Protein AF-A0A7Y4IQA9-F1 (afdb_monomer_lite)

pLDDT: mean 83.83, std 19.32, range [41.38, 97.62]

Sequence (156 aa):
VGAVGVAGRALLRRRPRRCQKCSNPRARLDEDADDAHLMPGQVREEQLGSVDYDVWWCEPCQDAVVERYGTLFTRHVRCKKCRYVTANKTNRTIRSATYSSGGEIEVTVRCTHCHHTATSRHSTPKLTRSSSSSSSSRSSSSSGGRSSGGGSSGRW

Radius of gyration: 28.11 Å; chains: 1; bounding box: 74×41×58 Å

Secondary structure (DSSP, 8-state):
--HHHHHHHHHHHHSPPBPTTT-PBPEEPPTTTSGGGS-HHHHHHHHTTSEEEEEEEEGGGTEEEEEEEEPTT-SEE--TTT-SS-EEEEEEEEE---SSS--EEEEEEEESSS--EEEEEEE-PPPPP---------------------------

Structure (mmCIF, N/CA/C/O backbone):
data_AF-A0A7Y4IQA9-F1
#
_entry.id   AF-A0A7Y4IQA9-F1
#
loop_
_atom_site.group_PDB
_atom_site.id
_atom_site.type_symbol
_atom_site.label_atom_id
_atom_site.label_alt_id
_atom_site.label_comp_id
_atom_site.label_asym_id
_atom_site.label_entity_id
_atom_site.label_seq_id
_atom_site.pdbx_PDB_ins_code
_atom_site.Cartn_x
_atom_site.Cartn_y
_atom_site.Cartn_z
_atom_site.occupancy
_atom_site.B_iso_or_equiv
_atom_site.auth_seq_id
_atom_site.auth_comp_id
_atom_site.auth_asym_id
_atom_site.auth_atom_id
_atom_site.pdbx_PDB_model_num
ATOM 1 N N . VAL A 1 1 ? 14.723 -13.846 10.923 1.00 47.47 1 VAL A N 1
ATOM 2 C CA . VAL A 1 1 ? 13.746 -13.663 12.024 1.00 47.47 1 VAL A CA 1
ATOM 3 C C . VAL A 1 1 ? 13.122 -15.024 12.281 1.00 47.47 1 VAL A C 1
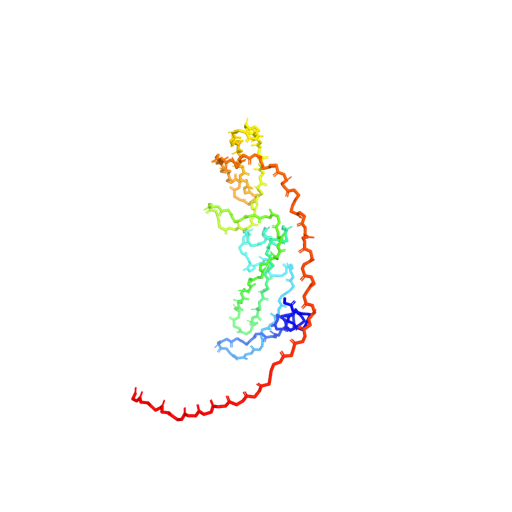ATOM 5 O O . VAL A 1 1 ? 12.427 -15.515 11.405 1.00 47.47 1 VAL A O 1
ATOM 8 N N . GLY A 1 2 ? 13.498 -15.702 13.369 1.00 44.28 2 GLY A N 1
ATOM 9 C CA . GLY A 1 2 ? 13.060 -17.080 13.639 1.00 44.28 2 GLY A CA 1
ATOM 10 C C . GLY A 1 2 ? 11.559 -17.181 13.935 1.00 44.28 2 GLY A C 1
ATOM 11 O O . GLY A 1 2 ? 10.928 -16.175 14.261 1.00 44.28 2 GLY A O 1
ATOM 12 N N . ALA A 1 3 ? 11.001 -18.393 13.852 1.00 51.00 3 ALA A N 1
ATOM 13 C CA . ALA A 1 3 ? 9.572 -18.685 14.037 1.00 51.00 3 ALA A CA 1
ATOM 14 C C . ALA A 1 3 ? 8.975 -18.111 15.343 1.00 51.00 3 ALA A C 1
ATOM 16 O O . ALA A 1 3 ? 7.838 -17.642 15.352 1.00 51.00 3 ALA A O 1
ATOM 17 N N . VAL A 1 4 ? 9.779 -18.031 16.411 1.00 50.94 4 VAL A N 1
ATOM 18 C CA . VAL A 1 4 ? 9.419 -17.400 17.696 1.00 50.94 4 VAL A CA 1
ATOM 19 C C . VAL A 1 4 ? 9.062 -15.912 17.534 1.00 50.94 4 VAL A C 1
ATOM 21 O O . VAL A 1 4 ? 8.117 -15.422 18.148 1.00 50.94 4 VAL A O 1
ATOM 24 N N . GLY A 1 5 ? 9.759 -15.189 16.652 1.00 59.44 5 GLY A N 1
ATOM 25 C CA . GLY A 1 5 ? 9.508 -13.768 16.394 1.00 59.44 5 GLY A CA 1
ATOM 26 C C . GLY A 1 5 ? 8.241 -13.495 15.576 1.00 59.44 5 GLY A C 1
ATOM 27 O O . GLY A 1 5 ? 7.648 -12.427 15.711 1.00 59.44 5 GLY A O 1
ATOM 28 N N . VAL A 1 6 ? 7.800 -14.448 14.749 1.00 60.59 6 VAL A N 1
ATOM 29 C CA . VAL A 1 6 ? 6.579 -14.313 13.935 1.00 60.59 6 VAL A CA 1
ATOM 30 C C . VAL A 1 6 ? 5.336 -14.650 14.762 1.00 60.59 6 VAL A C 1
ATOM 32 O O . VAL A 1 6 ? 4.382 -13.872 14.764 1.00 60.59 6 VAL A O 1
ATOM 35 N N . ALA A 1 7 ? 5.373 -15.740 15.538 1.00 62.19 7 ALA A N 1
ATOM 36 C CA . ALA A 1 7 ? 4.276 -16.117 16.435 1.00 62.19 7 ALA A CA 1
ATOM 37 C C . ALA A 1 7 ? 4.034 -15.057 17.526 1.00 62.19 7 ALA A C 1
ATOM 39 O O . ALA A 1 7 ? 2.893 -14.664 17.769 1.00 62.19 7 ALA A O 1
ATOM 40 N N . GLY A 1 8 ? 5.105 -14.510 18.114 1.00 70.69 8 GLY A N 1
ATOM 41 C CA . GLY A 1 8 ? 5.000 -13.411 19.077 1.00 70.69 8 GLY A CA 1
ATOM 42 C C . GLY A 1 8 ? 4.349 -12.155 18.484 1.00 70.69 8 GLY A C 1
ATOM 43 O O . GLY A 1 8 ? 3.512 -11.529 19.129 1.00 70.69 8 GLY A O 1
ATOM 44 N N . ARG A 1 9 ? 4.659 -11.809 17.227 1.00 70.81 9 ARG A N 1
ATOM 45 C CA . ARG A 1 9 ? 4.047 -10.660 16.537 1.00 70.81 9 ARG A CA 1
ATOM 46 C C . ARG A 1 9 ? 2.553 -10.845 16.277 1.00 70.81 9 ARG A C 1
ATOM 48 O O . ARG A 1 9 ? 1.791 -9.909 16.500 1.00 70.81 9 ARG A O 1
ATOM 55 N N . ALA A 1 10 ? 2.132 -12.035 15.855 1.00 77.62 10 ALA A N 1
ATOM 56 C CA . ALA A 1 10 ? 0.716 -12.330 15.633 1.00 77.62 10 ALA A CA 1
ATOM 57 C C . ALA A 1 10 ? -0.101 -12.251 16.937 1.00 77.62 10 ALA A C 1
ATOM 59 O O . ALA A 1 10 ? -1.200 -11.698 16.949 1.00 77.62 10 ALA A O 1
ATOM 60 N N . LEU A 1 11 ? 0.457 -12.737 18.052 1.00 79.81 11 LEU A N 1
ATOM 61 C CA . LEU A 1 11 ? -0.172 -12.631 19.373 1.00 79.81 11 LEU A CA 1
ATOM 62 C C . LEU A 1 11 ? -0.273 -11.174 19.852 1.00 79.81 11 LEU A C 1
ATOM 64 O O . LEU A 1 11 ? -1.308 -10.766 20.375 1.00 79.81 11 LEU A O 1
ATOM 68 N N . LEU A 1 12 ? 0.769 -10.365 19.633 1.00 82.25 12 LEU A N 1
ATOM 69 C CA . LEU A 1 12 ? 0.770 -8.940 19.991 1.00 82.25 12 LEU A CA 1
ATOM 70 C C . LEU A 1 12 ? -0.233 -8.110 19.176 1.00 82.25 12 LEU A C 1
ATOM 72 O O . LEU A 1 12 ? -0.778 -7.136 19.706 1.00 82.25 12 LEU A O 1
ATOM 76 N N . ARG A 1 13 ? -0.481 -8.501 17.919 1.00 88.06 13 ARG A N 1
ATOM 77 C CA . ARG A 1 13 ? -1.504 -7.899 17.054 1.00 88.06 13 ARG A CA 1
ATOM 78 C C . ARG A 1 13 ? -2.914 -8.170 17.582 1.00 88.06 13 ARG A C 1
ATOM 80 O O . ARG A 1 13 ? -3.708 -7.251 17.657 1.00 88.06 13 ARG A O 1
ATOM 87 N N . ARG A 1 14 ? -3.206 -9.391 18.045 1.00 85.19 14 ARG A N 1
ATOM 88 C CA . ARG A 1 14 ? -4.541 -9.773 18.562 1.00 85.19 14 ARG A CA 1
ATOM 89 C C . ARG A 1 14 ? -4.853 -9.258 19.971 1.00 85.19 14 ARG A C 1
ATOM 91 O O . ARG A 1 14 ? -5.974 -9.418 20.446 1.00 85.19 14 ARG A O 1
ATOM 98 N N . ARG A 1 15 ? -3.875 -8.683 20.674 1.00 88.06 15 ARG A N 1
ATOM 99 C CA . ARG A 1 15 ? -4.052 -8.227 22.057 1.00 88.06 15 ARG A CA 1
ATOM 100 C C . ARG A 1 15 ? -4.942 -6.973 22.108 1.00 88.06 15 ARG A C 1
ATOM 102 O O . ARG A 1 15 ? -4.539 -5.962 21.529 1.00 88.06 15 ARG A O 1
ATOM 109 N N . PRO A 1 16 ? -6.044 -6.978 22.888 1.00 86.88 16 PRO A N 1
ATOM 110 C CA . PRO A 1 16 ? -6.915 -5.818 23.039 1.00 86.88 16 PRO A CA 1
ATOM 111 C C . PRO A 1 16 ? -6.166 -4.550 23.440 1.00 86.88 16 PRO A C 1
ATOM 113 O O . PRO A 1 16 ? -5.333 -4.558 24.356 1.00 86.88 16 PRO A O 1
ATOM 116 N N . ARG A 1 17 ? -6.476 -3.449 22.757 1.00 90.75 17 ARG A N 1
ATOM 117 C CA . ARG A 1 17 ? -5.947 -2.119 23.075 1.00 90.75 17 ARG A CA 1
ATOM 118 C C . ARG A 1 17 ? -6.805 -1.468 24.156 1.00 90.75 17 ARG A C 1
ATOM 120 O O . ARG A 1 17 ? -8.020 -1.616 24.148 1.00 90.75 17 A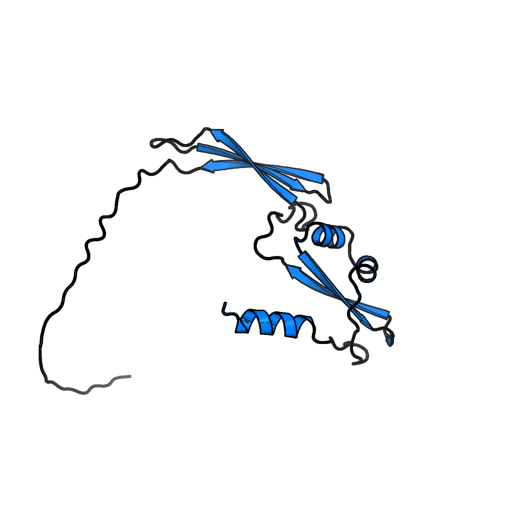RG A O 1
ATOM 127 N N . ARG A 1 18 ? -6.197 -0.733 25.090 1.00 94.00 18 ARG A N 1
ATOM 128 C CA . ARG A 1 18 ? -6.950 0.053 26.083 1.00 94.00 18 ARG A CA 1
ATOM 129 C C . ARG A 1 18 ? -7.271 1.433 25.525 1.00 94.00 18 ARG A C 1
ATOM 131 O O . ARG A 1 18 ? -6.425 2.062 24.889 1.00 94.00 18 ARG A O 1
ATOM 138 N N . CYS A 1 19 ? -8.485 1.912 25.765 1.00 94.31 19 CYS A N 1
ATOM 139 C CA . CYS A 1 19 ? -8.857 3.279 25.436 1.00 94.31 19 CYS A CA 1
ATOM 140 C C . CYS A 1 19 ? -8.134 4.272 26.358 1.00 94.31 19 CYS A C 1
ATOM 142 O O . CYS A 1 19 ? -8.190 4.135 27.574 1.00 94.31 19 CYS A O 1
ATOM 144 N N . GLN A 1 20 ? -7.504 5.301 25.788 1.00 93.12 20 GLN A N 1
ATOM 145 C CA . GLN A 1 20 ? -6.802 6.333 26.564 1.00 93.12 20 GLN A CA 1
ATOM 146 C C . GLN A 1 20 ? -7.757 7.253 27.344 1.00 93.12 20 GLN A C 1
ATOM 148 O O . GLN A 1 20 ? -7.342 7.886 28.305 1.00 93.12 20 GLN A O 1
ATOM 153 N N . LYS A 1 21 ? -9.035 7.324 26.943 1.00 94.75 21 LYS A N 1
ATOM 154 C CA . LYS A 1 21 ? -10.053 8.179 27.576 1.00 94.75 21 LYS A CA 1
ATOM 155 C C . LYS A 1 21 ? -10.717 7.503 28.783 1.00 94.75 21 LYS A C 1
ATOM 157 O O . LYS A 1 21 ? -10.894 8.140 29.811 1.00 94.75 21 LYS A O 1
ATOM 162 N N . CYS A 1 22 ? -11.080 6.222 28.668 1.00 94.56 22 CYS A N 1
ATOM 163 C CA . CYS A 1 22 ? -11.881 5.511 29.679 1.00 94.56 22 CYS A CA 1
ATOM 164 C C . CYS A 1 22 ? -11.247 4.217 30.213 1.00 94.56 22 CYS A C 1
ATOM 166 O O . CYS A 1 22 ? -11.858 3.531 31.021 1.00 94.56 22 CYS A O 1
ATOM 168 N N . SER A 1 23 ? -10.044 3.846 29.762 1.00 94.19 23 SER A N 1
ATOM 169 C CA . SER A 1 23 ? -9.330 2.608 30.131 1.00 94.19 23 SER A CA 1
ATOM 170 C C . SER A 1 23 ? -10.006 1.277 29.766 1.00 94.19 23 SER A C 1
ATOM 172 O O . SER A 1 23 ? -9.374 0.227 29.928 1.00 94.19 23 SER A O 1
ATOM 174 N N . ASN A 1 24 ? -11.223 1.294 29.213 1.00 93.38 24 ASN A N 1
ATOM 175 C CA . ASN A 1 24 ? -11.914 0.091 28.751 1.00 93.38 24 ASN A CA 1
ATOM 176 C C . ASN A 1 24 ? -11.171 -0.580 27.582 1.00 93.38 24 ASN A C 1
ATOM 178 O O . ASN A 1 24 ? -10.504 0.105 26.790 1.00 93.38 24 ASN A O 1
ATOM 182 N N . PRO A 1 25 ? -11.256 -1.919 27.466 1.00 93.94 25 PRO A N 1
ATOM 183 C CA . PRO A 1 25 ? -10.719 -2.627 26.316 1.00 93.94 25 PRO A CA 1
ATOM 184 C C . PRO A 1 25 ? -11.492 -2.233 25.055 1.00 93.94 25 PRO A C 1
ATOM 186 O O . PRO A 1 25 ? -12.717 -2.145 25.058 1.00 93.94 25 PRO A O 1
ATOM 189 N N . ARG A 1 26 ? -10.757 -2.000 23.972 1.00 95.31 26 ARG A N 1
ATOM 190 C CA . ARG A 1 26 ? -11.305 -1.816 22.632 1.00 95.31 26 ARG A CA 1
ATOM 191 C C . ARG A 1 26 ? -11.586 -3.175 22.006 1.00 95.31 26 ARG A C 1
ATOM 193 O O . ARG A 1 26 ? -10.771 -4.091 22.146 1.00 95.31 26 ARG A O 1
ATOM 200 N N . ALA A 1 27 ? -12.696 -3.274 21.288 1.00 94.19 27 ALA A N 1
ATOM 201 C CA . ALA A 1 27 ? -12.993 -4.411 20.430 1.00 94.19 27 ALA A CA 1
ATOM 202 C C . ALA A 1 27 ? -12.357 -4.179 19.058 1.00 94.19 27 ALA A C 1
ATOM 204 O O . ALA A 1 27 ? -12.366 -3.056 18.555 1.00 94.19 27 ALA A O 1
ATOM 205 N N . ARG A 1 28 ? -11.780 -5.224 18.465 1.00 95.00 28 ARG A N 1
ATOM 206 C CA . ARG A 1 28 ? -11.355 -5.161 17.067 1.00 95.00 28 ARG A CA 1
ATOM 207 C C . ARG A 1 28 ? -12.586 -5.376 16.197 1.00 95.00 28 ARG A C 1
ATOM 209 O O . ARG A 1 28 ? -13.291 -6.359 16.423 1.00 95.00 28 ARG A O 1
ATOM 216 N N . LEU A 1 29 ? -12.832 -4.459 15.273 1.00 94.75 29 LEU A N 1
ATOM 217 C CA . LEU A 1 29 ? -13.874 -4.618 14.267 1.00 94.75 29 LEU A CA 1
ATOM 218 C C . LEU A 1 29 ? -13.479 -5.726 13.279 1.00 94.75 29 LEU A C 1
ATOM 220 O O . LEU A 1 29 ? -12.306 -6.101 13.191 1.00 94.75 29 LEU A O 1
ATOM 224 N N . ASP A 1 30 ? -14.471 -6.313 12.622 1.00 93.50 30 ASP A N 1
ATOM 225 C CA . ASP A 1 30 ? -14.247 -7.145 11.444 1.00 93.50 30 ASP A CA 1
ATOM 226 C C . ASP A 1 30 ? -13.961 -6.278 10.207 1.00 93.50 30 ASP A C 1
ATOM 228 O O . ASP A 1 30 ? -14.200 -5.072 10.230 1.00 93.50 30 ASP A O 1
ATOM 232 N N . GLU A 1 31 ? -13.460 -6.919 9.151 1.00 89.12 31 GLU A N 1
ATOM 233 C CA . GLU A 1 31 ? -12.982 -6.271 7.917 1.00 89.12 31 GLU A CA 1
ATOM 234 C C . GLU A 1 31 ? -14.094 -5.561 7.119 1.00 89.12 31 GLU A C 1
ATOM 236 O O . GLU A 1 31 ? -13.807 -4.762 6.239 1.00 89.12 31 GLU A O 1
ATOM 241 N N . ASP A 1 32 ? -15.375 -5.871 7.355 1.00 91.06 32 ASP A N 1
ATOM 242 C CA . ASP A 1 32 ? -16.472 -5.159 6.686 1.00 91.06 32 ASP A CA 1
ATOM 243 C C . ASP A 1 32 ? -16.916 -3.948 7.525 1.00 91.06 32 ASP A C 1
ATOM 245 O O . ASP A 1 32 ? -17.295 -2.897 7.000 1.00 91.06 32 ASP A O 1
ATOM 249 N N . ALA A 1 33 ? -16.891 -4.083 8.854 1.00 92.50 33 ALA A N 1
ATOM 250 C CA . ALA A 1 33 ? -17.248 -3.009 9.774 1.00 92.50 33 ALA A CA 1
ATOM 251 C C . ALA A 1 33 ? -16.161 -1.928 9.890 1.00 92.50 33 ALA A C 1
ATOM 253 O O . ALA A 1 33 ? -16.473 -0.770 10.189 1.00 92.50 33 ALA A O 1
ATOM 254 N N . ASP A 1 34 ? -14.892 -2.279 9.691 1.00 93.38 34 ASP A N 1
ATOM 255 C CA . ASP A 1 34 ? -13.787 -1.334 9.801 1.00 93.38 34 ASP A CA 1
ATOM 256 C C . ASP A 1 34 ? -13.632 -0.398 8.595 1.00 93.38 34 ASP A C 1
ATOM 258 O O . ASP A 1 34 ? -13.232 0.752 8.797 1.00 93.38 34 ASP A O 1
ATOM 262 N N . ASP A 1 35 ? -14.066 -0.811 7.402 1.00 94.19 35 ASP A N 1
ATOM 263 C CA . ASP A 1 35 ? -14.133 -0.005 6.176 1.00 94.19 35 ASP A CA 1
ATOM 264 C C . ASP A 1 35 ? -14.800 1.365 6.411 1.00 94.19 35 ASP A C 1
ATOM 266 O O . ASP A 1 35 ? -14.370 2.389 5.869 1.00 94.19 35 ASP A O 1
ATOM 270 N N . ALA A 1 36 ? -15.814 1.422 7.284 1.00 94.94 36 ALA A N 1
ATOM 271 C CA . ALA A 1 36 ? -16.507 2.658 7.666 1.00 94.94 36 ALA A CA 1
ATOM 272 C C . ALA A 1 36 ? -15.607 3.679 8.394 1.00 94.94 36 ALA A C 1
ATOM 274 O O . ALA A 1 36 ? -15.926 4.869 8.466 1.00 94.94 36 ALA A O 1
ATOM 275 N N . HIS A 1 37 ? -14.481 3.223 8.938 1.00 95.06 37 HIS A N 1
ATOM 276 C CA . HIS A 1 37 ? -13.492 4.010 9.670 1.00 95.06 37 HIS A CA 1
ATOM 277 C C . HIS A 1 37 ? -12.186 4.213 8.890 1.00 95.06 37 HIS A C 1
ATOM 279 O O . HIS A 1 37 ? -11.276 4.892 9.381 1.00 95.06 37 HIS A O 1
ATOM 285 N N . LEU A 1 38 ? -12.084 3.655 7.683 1.00 96.19 38 LEU A N 1
ATOM 286 C CA . LEU A 1 38 ? -10.910 3.747 6.831 1.00 96.19 38 LEU A CA 1
ATOM 287 C C . LEU A 1 38 ? -11.094 4.789 5.726 1.00 96.19 38 LEU A C 1
ATOM 289 O O . LEU A 1 38 ? -12.180 5.069 5.222 1.00 96.19 38 LEU A O 1
ATOM 293 N N . MET A 1 39 ? -9.983 5.395 5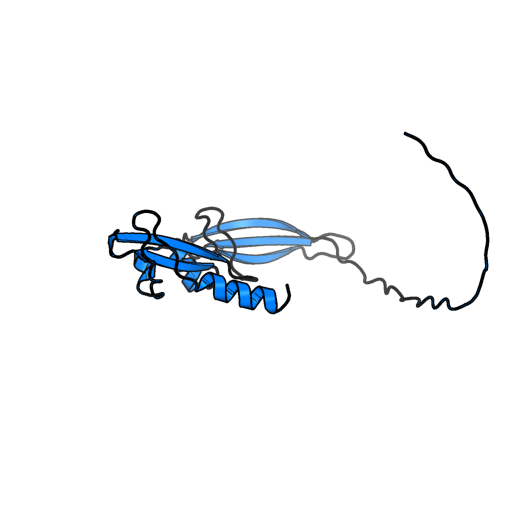.314 1.00 96.62 39 MET A N 1
ATOM 294 C CA . MET A 1 39 ? -9.975 6.237 4.122 1.00 96.62 39 MET A CA 1
ATOM 295 C C . MET A 1 39 ? -10.109 5.361 2.866 1.00 96.62 39 MET A C 1
ATOM 297 O O . MET A 1 39 ? -9.512 4.286 2.821 1.00 96.62 39 MET A O 1
ATOM 301 N N . PRO A 1 40 ? -10.721 5.844 1.768 1.00 96.44 40 PRO A N 1
ATOM 302 C CA . PRO A 1 40 ? -10.887 5.055 0.538 1.00 96.44 40 PRO A CA 1
ATOM 303 C C . PRO A 1 40 ? -9.583 4.479 -0.043 1.00 96.44 40 PRO A C 1
ATOM 305 O O . PRO A 1 40 ? -9.580 3.470 -0.745 1.00 96.44 40 PRO A O 1
ATOM 308 N N . GLY A 1 41 ? -8.449 5.138 0.212 1.00 96.75 41 GLY A N 1
ATOM 309 C CA . GLY A 1 41 ? -7.136 4.633 -0.181 1.00 96.75 41 GLY A CA 1
ATOM 310 C C . GLY A 1 41 ? -6.618 3.484 0.684 1.00 96.75 41 GLY A C 1
ATOM 311 O O . GLY A 1 41 ? -5.884 2.657 0.154 1.00 96.75 41 GLY A O 1
ATOM 312 N N . GLN A 1 42 ? -7.008 3.424 1.961 1.00 97.38 42 GLN A N 1
ATOM 313 C CA . GLN A 1 42 ? -6.684 2.338 2.896 1.00 97.38 42 GLN A CA 1
ATOM 314 C C . GLN A 1 42 ? -7.485 1.083 2.551 1.00 97.38 42 GLN A C 1
ATOM 316 O O . GLN A 1 42 ? -6.868 0.059 2.282 1.00 97.38 42 GLN A O 1
ATOM 321 N N . VAL A 1 43 ? -8.799 1.230 2.348 1.00 97.00 43 VAL A N 1
ATOM 322 C CA . VAL A 1 43 ? -9.674 0.169 1.816 1.00 97.00 43 VAL A CA 1
ATOM 323 C C . VAL A 1 43 ? -9.097 -0.406 0.518 1.00 97.00 43 VAL A C 1
ATOM 325 O O . VAL A 1 43 ? -9.015 -1.612 0.291 1.00 97.00 43 VAL A O 1
ATOM 328 N N . ARG A 1 44 ? -8.594 0.466 -0.370 1.00 97.19 44 ARG A N 1
ATOM 329 C CA . ARG A 1 44 ? -7.949 0.005 -1.604 1.00 97.19 44 ARG A CA 1
ATOM 330 C C . ARG A 1 44 ? -6.626 -0.726 -1.355 1.00 97.19 44 ARG A C 1
ATOM 332 O O . ARG A 1 44 ? -6.267 -1.592 -2.150 1.00 97.19 44 ARG A O 1
ATOM 339 N N . GLU A 1 45 ? -5.865 -0.364 -0.328 1.00 97.50 45 GLU A N 1
ATOM 340 C CA . GLU A 1 45 ? -4.645 -1.088 0.032 1.00 97.50 45 GLU A CA 1
ATOM 341 C C . GLU A 1 45 ? -4.950 -2.504 0.550 1.00 97.50 45 GLU A C 1
ATOM 343 O O . GLU A 1 45 ? -4.185 -3.412 0.196 1.00 97.50 45 GLU A O 1
ATOM 348 N N . GLU A 1 46 ? -6.055 -2.690 1.280 1.00 96.00 46 GLU A N 1
ATOM 349 C CA . GLU A 1 46 ? -6.561 -3.984 1.777 1.00 96.00 46 GLU A CA 1
ATOM 350 C C . GLU A 1 46 ? -7.066 -4.876 0.658 1.00 96.00 46 GLU A C 1
ATOM 352 O O . GLU A 1 46 ? -6.601 -6.005 0.510 1.00 96.00 46 GLU A O 1
ATOM 357 N N . GLN A 1 47 ? -7.893 -4.334 -0.240 1.00 95.38 47 GLN A N 1
ATOM 358 C CA . GLN A 1 47 ? -8.346 -5.046 -1.442 1.00 95.38 47 GLN A CA 1
ATOM 359 C C . GLN A 1 47 ? -7.183 -5.569 -2.302 1.00 95.38 47 GLN A C 1
ATOM 361 O O . GLN A 1 47 ? -7.315 -6.558 -3.021 1.00 95.38 47 GLN A O 1
ATOM 366 N N . LEU A 1 48 ? -6.035 -4.883 -2.274 1.00 95.62 48 LEU A N 1
ATOM 367 C CA . LEU A 1 48 ? -4.824 -5.277 -2.997 1.00 95.62 48 LEU A CA 1
ATOM 368 C C . LEU A 1 48 ? -3.888 -6.184 -2.179 1.00 95.62 48 LEU A C 1
ATOM 370 O O . LEU A 1 48 ? -2.843 -6.594 -2.697 1.00 95.62 48 LEU A O 1
ATOM 374 N N . GLY A 1 49 ? -4.203 -6.444 -0.907 1.00 94.94 49 GLY A N 1
ATOM 375 C CA . GLY A 1 49 ? -3.354 -7.165 0.044 1.00 94.94 49 GLY A CA 1
ATOM 376 C C . GLY A 1 49 ? -2.001 -6.487 0.281 1.00 94.94 49 GLY A C 1
ATOM 377 O O . GLY A 1 49 ? -1.012 -7.137 0.622 1.00 94.94 49 GLY A O 1
ATOM 378 N N . SER A 1 50 ? -1.906 -5.183 0.018 1.00 96.12 50 SER A N 1
ATOM 379 C CA . SER A 1 50 ? -0.657 -4.418 0.108 1.00 96.12 50 SER A CA 1
ATOM 380 C C . SER A 1 50 ? -0.368 -3.930 1.526 1.00 96.12 50 SER A C 1
ATOM 382 O O . SER A 1 50 ? 0.795 -3.820 1.932 1.00 96.12 50 SER A O 1
ATOM 384 N N . VAL A 1 51 ? -1.435 -3.647 2.261 1.00 96.31 51 VAL A N 1
ATOM 385 C CA . VAL A 1 51 ? -1.468 -3.203 3.647 1.00 96.31 51 VAL A CA 1
ATOM 386 C C . VAL A 1 51 ? -2.758 -3.753 4.226 1.00 96.31 51 VAL A C 1
ATOM 388 O O . VAL A 1 51 ? -3.737 -3.882 3.504 1.00 96.31 51 VAL A O 1
ATOM 391 N N . ASP A 1 52 ? -2.715 -4.072 5.499 1.00 94.50 52 ASP A N 1
ATOM 392 C CA . ASP A 1 52 ? -3.812 -4.587 6.299 1.00 94.50 52 ASP A CA 1
ATOM 393 C C . ASP A 1 52 ? -3.995 -3.599 7.464 1.00 94.50 52 ASP A C 1
ATOM 395 O O . ASP A 1 52 ? -2.993 -3.189 8.078 1.00 94.50 52 ASP A O 1
ATOM 399 N N . TYR A 1 53 ? -5.216 -3.122 7.698 1.00 95.88 53 TYR A N 1
ATOM 400 C CA . TYR A 1 53 ? -5.529 -2.235 8.807 1.00 95.88 53 TYR A CA 1
ATOM 401 C C . TYR A 1 53 ? -6.370 -2.975 9.850 1.00 95.88 53 TYR A C 1
ATOM 403 O O . TYR A 1 53 ? -7.311 -3.674 9.537 1.00 95.88 53 TYR A O 1
ATOM 411 N N . ASP A 1 54 ? -6.034 -2.806 11.132 1.00 95.31 54 ASP A N 1
ATOM 412 C CA . ASP A 1 54 ? -6.929 -3.221 12.217 1.00 95.31 54 ASP A CA 1
ATOM 413 C C . ASP A 1 54 ? -7.588 -1.976 12.807 1.00 95.31 54 ASP A C 1
ATOM 415 O O . ASP A 1 54 ? -6.885 -1.062 13.263 1.00 95.31 54 ASP A O 1
ATOM 419 N N . VAL A 1 55 ? -8.916 -1.970 12.910 1.00 96.19 55 VAL A N 1
ATOM 420 C CA . VAL A 1 55 ? -9.640 -0.911 13.621 1.00 96.19 55 VAL A CA 1
ATOM 421 C C . VAL A 1 55 ? -10.098 -1.382 14.997 1.00 96.19 55 VAL A C 1
ATOM 423 O O . VAL A 1 55 ? -10.833 -2.352 15.162 1.00 96.19 55 VAL A O 1
ATOM 426 N N . TRP A 1 56 ? -9.653 -0.654 16.020 1.00 96.12 56 TRP A N 1
ATOM 427 C CA . TRP A 1 56 ? -9.974 -0.894 17.422 1.00 96.12 56 TRP A CA 1
ATOM 428 C C . TRP A 1 56 ? -10.999 0.121 17.922 1.00 96.12 56 TRP A C 1
ATOM 430 O O . TRP A 1 56 ? -10.662 1.275 18.218 1.00 96.12 56 TRP A O 1
ATOM 440 N N . TRP A 1 57 ? -12.240 -0.321 18.079 1.00 95.94 57 TRP A N 1
ATOM 441 C CA . TRP A 1 57 ? -13.375 0.495 18.486 1.00 95.94 57 TRP A CA 1
ATOM 442 C C . TRP A 1 57 ? -13.582 0.515 20.002 1.00 95.94 57 TRP A C 1
ATOM 444 O O . TRP A 1 57 ? -13.486 -0.506 20.688 1.00 95.94 57 TRP A O 1
ATOM 454 N N . CYS A 1 58 ? -13.876 1.698 20.536 1.00 96.12 58 CYS A N 1
ATOM 455 C CA . CYS A 1 58 ? -14.288 1.899 21.919 1.00 96.12 58 CYS A CA 1
ATOM 456 C C . CYS A 1 58 ? -15.743 2.369 21.962 1.00 96.12 58 CYS A C 1
ATOM 458 O O . CYS A 1 58 ? -15.998 3.562 21.809 1.00 96.12 58 CYS A O 1
ATOM 460 N N . GLU A 1 59 ? -16.677 1.470 22.263 1.00 94.44 59 GLU A N 1
ATOM 461 C CA . GLU A 1 59 ? -18.110 1.791 22.304 1.00 94.44 59 GLU A CA 1
ATOM 462 C C . GLU A 1 59 ? -18.467 2.932 23.283 1.00 94.44 59 GLU A C 1
ATOM 464 O O . GLU A 1 59 ? -19.114 3.886 22.854 1.00 94.44 59 GLU A O 1
ATOM 469 N N . PRO A 1 60 ? -17.949 2.975 24.532 1.00 95.00 60 PRO A N 1
ATOM 470 C CA . PRO A 1 60 ? -18.283 4.057 25.467 1.00 95.00 60 PRO A CA 1
ATOM 471 C C . PRO A 1 60 ? -17.796 5.450 25.048 1.00 95.00 60 PRO A C 1
ATOM 473 O O . PRO A 1 60 ? -18.320 6.453 25.518 1.00 95.00 60 PRO A O 1
ATOM 476 N N . CYS A 1 61 ? -16.754 5.530 24.215 1.00 95.44 61 CYS A N 1
ATOM 477 C CA . CYS A 1 61 ? -16.154 6.802 23.799 1.00 95.44 61 CYS A CA 1
ATOM 478 C C . CYS A 1 61 ? -16.429 7.144 22.335 1.00 95.44 61 CYS A C 1
ATOM 480 O O . CYS A 1 61 ? -15.979 8.201 21.897 1.00 95.44 61 CYS A O 1
ATOM 482 N N . GLN A 1 62 ? -17.100 6.249 21.602 1.00 94.25 62 GLN A N 1
ATOM 483 C CA . GLN A 1 62 ? -17.330 6.324 20.159 1.00 94.25 62 GLN A CA 1
ATOM 484 C C . GLN A 1 62 ? -16.072 6.735 19.380 1.00 94.25 62 GLN A C 1
ATOM 486 O O . GLN A 1 62 ? -16.062 7.683 18.600 1.00 94.25 62 GLN A O 1
ATOM 491 N N . ASP A 1 63 ? -14.969 6.047 19.664 1.00 93.38 63 ASP A N 1
ATOM 492 C CA . ASP A 1 63 ? -13.642 6.409 19.178 1.00 93.38 63 ASP A CA 1
ATOM 493 C C . ASP A 1 63 ? -12.954 5.183 18.581 1.00 93.38 63 ASP A C 1
ATOM 495 O O . ASP A 1 63 ? -12.977 4.103 19.179 1.00 93.38 63 ASP A O 1
ATOM 499 N N . ALA A 1 64 ? -12.298 5.359 17.436 1.00 93.56 64 ALA A N 1
ATOM 500 C CA . ALA 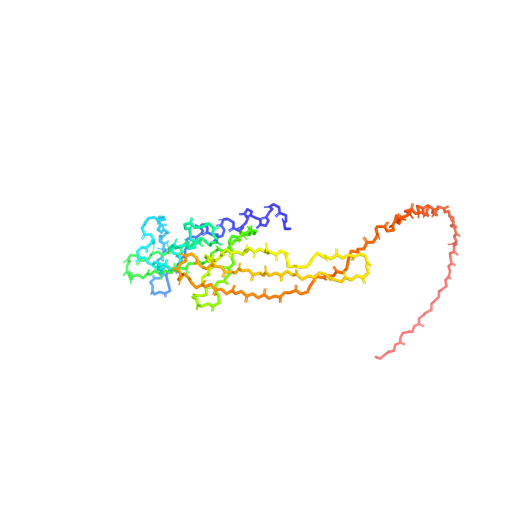A 1 64 ? -11.582 4.314 16.714 1.00 93.56 64 ALA A CA 1
ATOM 501 C C . ALA A 1 64 ? -10.070 4.577 16.729 1.00 93.56 64 ALA A C 1
ATOM 503 O O . ALA A 1 64 ? -9.621 5.710 16.566 1.00 93.56 64 ALA A O 1
ATOM 504 N N . VAL A 1 65 ? -9.276 3.517 16.880 1.00 95.06 65 VAL A N 1
ATOM 505 C CA . VAL A 1 65 ? -7.826 3.555 16.653 1.00 95.06 65 VAL A CA 1
ATOM 506 C C . VAL A 1 65 ? -7.505 2.621 15.501 1.00 95.06 65 VAL A C 1
ATOM 508 O O . VAL A 1 65 ? -7.789 1.430 15.585 1.00 95.06 65 VAL A O 1
ATOM 511 N N . VAL A 1 66 ? -6.899 3.169 14.453 1.00 95.50 66 VAL A N 1
ATOM 512 C CA . VAL A 1 66 ? -6.501 2.427 13.256 1.00 95.50 66 VAL A CA 1
ATOM 513 C C . VAL A 1 66 ? -5.024 2.055 13.365 1.00 95.50 66 VAL A C 1
ATOM 515 O O . VAL A 1 66 ? -4.166 2.932 13.493 1.00 95.50 66 VAL A O 1
ATOM 518 N N . GLU A 1 67 ? -4.708 0.766 13.298 1.00 94.56 67 GLU A N 1
ATOM 519 C CA . GLU A 1 67 ? -3.333 0.268 13.242 1.00 94.56 67 GLU A CA 1
ATOM 520 C C . GLU A 1 67 ? -2.997 -0.244 11.845 1.00 94.56 67 GLU A C 1
ATOM 522 O O . GLU A 1 67 ? -3.793 -0.923 11.215 1.00 94.56 67 GLU A O 1
ATOM 527 N N . ARG A 1 68 ? -1.795 0.079 11.359 1.00 94.75 68 ARG A N 1
ATOM 528 C CA . ARG A 1 68 ? -1.363 -0.219 9.990 1.00 94.75 68 ARG A CA 1
ATOM 529 C C . ARG A 1 68 ? -0.325 -1.335 9.955 1.00 94.75 68 ARG A C 1
ATOM 531 O O . ARG A 1 68 ? 0.771 -1.172 10.496 1.00 94.75 68 ARG A O 1
ATOM 538 N N . TYR A 1 69 ? -0.589 -2.379 9.179 1.00 93.44 69 TYR A N 1
ATOM 539 C CA . TYR A 1 69 ? 0.292 -3.527 8.984 1.00 93.44 69 TYR A CA 1
ATOM 540 C C . TYR A 1 69 ? 0.685 -3.670 7.510 1.00 93.44 69 TYR A C 1
ATOM 542 O O . TYR A 1 69 ? -0.112 -4.011 6.649 1.00 93.44 69 TYR A O 1
ATOM 550 N N . GLY A 1 70 ? 1.948 -3.384 7.184 1.00 92.56 70 GLY A N 1
ATOM 551 C CA . GLY A 1 70 ? 2.441 -3.533 5.811 1.00 92.56 70 GLY A CA 1
ATOM 552 C C . GLY A 1 70 ? 2.713 -4.993 5.445 1.00 92.56 70 GLY A C 1
ATOM 553 O O . GLY A 1 70 ? 3.440 -5.679 6.168 1.00 92.56 70 GLY A O 1
ATOM 554 N N . THR A 1 71 ? 2.216 -5.436 4.289 1.00 91.12 71 THR A N 1
ATOM 555 C CA . THR A 1 71 ? 2.498 -6.774 3.759 1.00 91.12 71 THR A CA 1
ATOM 556 C C . THR A 1 71 ? 3.933 -6.856 3.245 1.00 91.12 71 THR A C 1
ATOM 558 O O . THR A 1 71 ? 4.377 -6.048 2.422 1.00 91.12 71 THR A O 1
ATOM 561 N N . LEU A 1 72 ? 4.681 -7.858 3.709 1.00 87.81 72 LEU A N 1
ATOM 562 C CA . LEU A 1 72 ? 6.020 -8.137 3.193 1.00 87.81 72 LEU A CA 1
ATOM 563 C C . LEU A 1 72 ? 5.930 -8.669 1.758 1.00 87.81 72 LEU A C 1
ATOM 565 O O . LEU A 1 72 ? 5.048 -9.459 1.439 1.00 87.81 72 LEU A O 1
ATOM 569 N N . PHE A 1 73 ? 6.868 -8.261 0.901 1.00 87.81 73 PHE A N 1
ATOM 570 C CA . PHE A 1 73 ? 6.966 -8.726 -0.492 1.00 87.81 73 PHE A CA 1
ATOM 571 C C . PHE A 1 73 ? 5.733 -8.443 -1.371 1.00 87.81 73 PHE A C 1
ATOM 573 O O . PHE A 1 73 ? 5.519 -9.120 -2.377 1.00 87.81 73 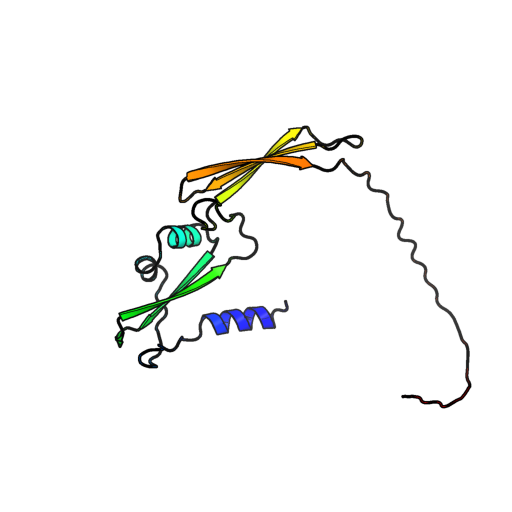PHE A O 1
ATOM 580 N N . THR A 1 74 ? 4.938 -7.419 -1.046 1.00 91.62 74 THR A N 1
ATOM 581 C CA . THR A 1 74 ? 3.877 -6.960 -1.951 1.00 91.62 74 THR A CA 1
ATOM 582 C C . THR A 1 74 ? 4.452 -6.499 -3.296 1.00 91.62 74 THR A C 1
ATOM 584 O O . THR A 1 74 ? 5.499 -5.852 -3.365 1.00 91.62 74 THR A O 1
ATOM 587 N N . ARG A 1 75 ? 3.746 -6.823 -4.387 1.00 93.31 75 ARG A N 1
ATOM 588 C CA . ARG A 1 75 ? 4.062 -6.344 -5.747 1.00 93.31 75 ARG A CA 1
ATOM 589 C C . ARG A 1 75 ? 3.690 -4.873 -5.961 1.00 93.31 75 ARG A C 1
ATOM 591 O O . ARG A 1 75 ? 4.089 -4.274 -6.960 1.00 93.31 75 ARG A O 1
ATOM 598 N N . HIS A 1 76 ? 2.901 -4.315 -5.045 1.00 96.31 76 HIS A N 1
ATOM 599 C CA . HIS A 1 76 ? 2.421 -2.947 -5.111 1.00 96.31 76 HIS A CA 1
ATOM 600 C C . HIS A 1 76 ? 3.447 -1.982 -4.514 1.00 96.31 76 HIS A C 1
ATOM 602 O O . HIS A 1 76 ? 4.174 -2.300 -3.575 1.00 96.31 76 HIS A O 1
ATOM 608 N N . VAL A 1 77 ? 3.508 -0.773 -5.062 1.00 95.81 77 VAL A N 1
ATOM 609 C CA . VAL A 1 77 ? 4.432 0.279 -4.638 1.00 95.81 77 VAL A CA 1
ATOM 610 C C . VAL A 1 77 ? 3.677 1.516 -4.177 1.00 95.81 77 VAL A C 1
ATOM 612 O O . VAL A 1 77 ? 2.538 1.776 -4.573 1.00 95.81 77 VAL A O 1
ATOM 615 N N . ARG A 1 78 ? 4.341 2.315 -3.340 1.00 96.44 78 ARG A N 1
ATOM 616 C CA . ARG A 1 78 ? 3.799 3.577 -2.841 1.00 96.44 78 ARG A CA 1
ATOM 617 C C . ARG A 1 78 ? 3.633 4.586 -3.976 1.00 96.44 78 ARG A C 1
ATOM 619 O O . ARG A 1 78 ? 4.601 4.956 -4.641 1.00 96.44 78 ARG A O 1
ATOM 626 N N . CYS A 1 79 ? 2.415 5.078 -4.170 1.00 96.44 79 CYS A N 1
ATOM 627 C CA . CYS A 1 79 ? 2.127 6.132 -5.131 1.00 96.44 79 CYS A CA 1
ATOM 628 C C . CYS A 1 79 ? 2.764 7.461 -4.690 1.00 96.44 79 CYS A C 1
ATOM 630 O O . CYS A 1 79 ? 2.624 7.879 -3.541 1.00 96.44 79 CYS A O 1
ATOM 632 N N . LYS A 1 80 ? 3.416 8.179 -5.613 1.00 95.50 80 LYS A N 1
ATOM 633 C CA . LYS A 1 80 ? 3.997 9.504 -5.326 1.00 95.50 80 LYS A CA 1
ATOM 634 C C . LYS A 1 80 ? 2.939 10.591 -5.088 1.00 95.50 80 LYS A C 1
ATOM 636 O O . LYS A 1 80 ? 3.210 11.510 -4.323 1.00 95.50 80 LYS A O 1
ATOM 641 N N . LYS A 1 81 ? 1.753 10.465 -5.703 1.00 96.50 81 LYS A N 1
ATOM 642 C CA . LYS A 1 81 ? 0.649 11.436 -5.603 1.00 96.50 81 LYS A CA 1
ATOM 643 C C . LYS A 1 81 ? -0.181 11.238 -4.331 1.00 96.50 81 LYS A C 1
ATOM 645 O O . LYS A 1 81 ? -0.187 12.110 -3.477 1.00 96.50 81 LYS A O 1
ATOM 650 N N . CYS A 1 82 ? -0.837 10.085 -4.179 1.00 95.75 82 CYS A N 1
ATOM 651 C CA . CYS A 1 82 ? -1.752 9.825 -3.054 1.00 95.75 82 CYS A CA 1
ATOM 652 C C . CYS A 1 82 ? -1.109 9.101 -1.861 1.00 95.75 82 CYS A C 1
ATOM 654 O O . CYS A 1 82 ? -1.778 8.862 -0.870 1.00 95.75 82 CYS A O 1
ATOM 656 N N . ARG A 1 83 ? 0.172 8.718 -1.943 1.00 96.38 83 ARG A N 1
ATOM 657 C CA . ARG A 1 83 ? 0.946 8.090 -0.853 1.00 96.38 83 ARG A CA 1
ATOM 658 C C . ARG A 1 83 ? 0.476 6.713 -0.357 1.00 96.38 83 ARG A C 1
ATOM 660 O O . ARG A 1 83 ? 1.213 6.143 0.443 1.00 96.38 83 ARG A O 1
ATOM 667 N N . TYR A 1 84 ? -0.615 6.155 -0.870 1.00 97.25 84 TYR A N 1
ATOM 668 C CA . TYR A 1 84 ? -1.023 4.758 -0.651 1.00 97.25 84 TYR A CA 1
ATOM 669 C C . TYR A 1 84 ? -0.196 3.759 -1.488 1.00 97.25 84 TYR A C 1
ATOM 671 O O . TYR A 1 84 ? 0.320 4.106 -2.556 1.00 97.25 84 TYR A O 1
ATOM 679 N N . VAL A 1 85 ? -0.064 2.517 -1.021 1.00 97.25 85 VAL A N 1
ATOM 680 C CA . VAL A 1 85 ? 0.654 1.384 -1.639 1.00 97.25 85 VAL A CA 1
ATOM 681 C C . VAL A 1 85 ? -0.242 0.658 -2.648 1.00 97.25 85 VAL A C 1
ATOM 683 O O . VAL A 1 85 ? -0.447 -0.544 -2.601 1.00 97.25 85 VAL A O 1
ATOM 686 N N . THR A 1 86 ? -0.788 1.410 -3.600 1.00 97.50 86 THR A N 1
ATOM 687 C CA . THR A 1 86 ? -1.797 0.918 -4.557 1.00 97.50 86 THR A CA 1
ATOM 688 C C . THR A 1 86 ? -1.322 0.957 -6.009 1.00 97.50 86 THR A C 1
ATOM 690 O O . THR A 1 86 ? -2.117 0.771 -6.938 1.00 97.50 86 THR A O 1
ATOM 693 N N . ALA A 1 87 ? -0.038 1.247 -6.241 1.00 97.38 87 ALA A N 1
ATOM 694 C CA . ALA A 1 87 ? 0.509 1.388 -7.583 1.00 97.38 87 ALA A CA 1
ATOM 695 C C . ALA A 1 87 ? 1.210 0.123 -8.079 1.00 97.38 87 ALA A C 1
ATOM 697 O O . ALA A 1 87 ? 1.933 -0.532 -7.338 1.00 97.38 87 ALA A O 1
ATOM 698 N N . ASN A 1 88 ? 1.042 -0.175 -9.365 1.00 96.69 88 ASN A N 1
ATOM 699 C CA . ASN A 1 88 ? 1.751 -1.239 -10.063 1.00 96.69 88 ASN A CA 1
ATOM 700 C C . ASN A 1 88 ? 2.968 -0.669 -10.785 1.00 96.69 88 ASN A C 1
ATOM 702 O O . ASN A 1 88 ? 2.880 0.376 -11.434 1.00 96.69 88 ASN A O 1
ATOM 706 N N . LYS A 1 89 ? 4.100 -1.369 -10.680 1.00 95.88 89 LYS A N 1
ATOM 707 C CA . LYS A 1 89 ? 5.351 -1.031 -11.361 1.00 95.88 89 LYS A CA 1
ATOM 708 C C . LYS A 1 89 ? 5.579 -2.000 -12.517 1.00 95.88 89 LYS A C 1
ATOM 710 O O . LYS A 1 89 ? 5.583 -3.210 -12.320 1.00 95.88 89 LYS A O 1
ATOM 715 N N . THR A 1 90 ? 5.804 -1.458 -13.705 1.00 96.00 90 THR A N 1
ATOM 716 C CA . THR A 1 90 ? 6.114 -2.213 -14.926 1.00 96.00 90 THR A CA 1
ATOM 717 C C . THR A 1 90 ? 7.383 -1.658 -15.552 1.00 96.00 90 THR A C 1
ATOM 719 O O . THR A 1 90 ? 7.633 -0.455 -15.478 1.00 96.00 90 THR A O 1
ATOM 722 N N . ASN A 1 91 ? 8.196 -2.529 -16.144 1.00 95.19 91 ASN A N 1
ATOM 723 C CA . ASN A 1 91 ? 9.453 -2.146 -16.776 1.00 95.19 91 ASN A CA 1
ATOM 724 C C . ASN A 1 91 ? 9.409 -2.544 -18.252 1.00 95.19 91 ASN A C 1
ATOM 726 O O . ASN A 1 91 ? 8.970 -3.645 -18.582 1.00 95.19 91 ASN A O 1
ATOM 730 N N . ARG A 1 92 ? 9.908 -1.673 -19.124 1.00 96.31 92 ARG A N 1
ATOM 731 C CA . ARG A 1 92 ? 10.044 -1.898 -20.561 1.00 96.31 92 ARG A CA 1
ATOM 732 C C . ARG A 1 92 ? 11.482 -1.617 -20.971 1.00 96.31 92 ARG A C 1
ATOM 734 O O . ARG A 1 92 ? 11.985 -0.526 -20.728 1.00 96.31 92 ARG A O 1
ATOM 741 N N . THR A 1 93 ? 12.153 -2.581 -21.588 1.00 95.75 93 THR A N 1
ATOM 742 C CA . THR A 1 93 ? 13.512 -2.369 -22.101 1.00 95.75 93 THR A CA 1
ATOM 743 C C . THR A 1 93 ? 13.460 -1.479 -23.338 1.00 95.75 93 THR A C 1
ATOM 745 O O . THR A 1 93 ? 12.787 -1.814 -24.308 1.00 95.75 93 THR A O 1
ATOM 748 N N . ILE A 1 94 ? 14.157 -0.344 -23.291 1.00 95.62 94 ILE A N 1
ATOM 749 C CA . ILE A 1 94 ? 14.320 0.574 -24.428 1.00 95.62 94 ILE A CA 1
ATOM 750 C C . ILE A 1 94 ? 15.567 0.192 -25.219 1.00 95.62 94 ILE A C 1
ATOM 752 O O . ILE A 1 94 ? 15.532 0.106 -26.442 1.00 95.62 94 ILE A O 1
ATOM 756 N N . ARG A 1 95 ? 16.661 -0.089 -24.503 1.00 94.44 95 ARG A N 1
ATOM 757 C CA . ARG A 1 95 ? 17.919 -0.567 -25.070 1.00 94.44 95 ARG A CA 1
ATOM 758 C C . ARG A 1 95 ? 18.434 -1.736 -24.248 1.00 94.44 95 ARG A C 1
ATOM 760 O O . ARG A 1 95 ? 18.647 -1.600 -23.045 1.00 94.44 95 ARG A O 1
ATOM 767 N N . SER A 1 96 ? 18.663 -2.875 -24.888 1.00 93.12 96 SER A N 1
ATOM 768 C CA . SER A 1 96 ? 19.241 -4.040 -24.218 1.00 93.12 96 SER A CA 1
ATOM 769 C C . SER A 1 96 ? 20.689 -3.769 -23.804 1.00 93.12 96 SER A C 1
ATOM 771 O O . SER A 1 96 ? 21.453 -3.161 -24.554 1.00 93.12 96 SER A O 1
ATOM 773 N N . ALA A 1 97 ? 21.067 -4.217 -22.605 1.00 91.88 97 ALA A N 1
ATOM 774 C CA . ALA A 1 97 ? 22.458 -4.193 -22.167 1.00 91.88 97 ALA A CA 1
ATOM 775 C C . ALA A 1 97 ? 23.283 -5.216 -22.961 1.00 91.88 97 ALA A C 1
ATOM 777 O O . ALA A 1 97 ? 22.803 -6.302 -23.282 1.00 91.88 97 ALA A O 1
ATOM 778 N N . THR A 1 98 ? 24.536 -4.878 -23.243 1.00 93.06 98 THR A N 1
ATOM 779 C CA . THR A 1 98 ? 25.518 -5.770 -23.871 1.00 93.06 98 THR A CA 1
ATOM 780 C C . THR A 1 98 ? 26.714 -5.963 -22.937 1.00 93.06 98 THR A C 1
ATOM 782 O O . THR A 1 98 ? 26.777 -5.367 -21.864 1.00 93.06 98 THR A O 1
ATOM 785 N N . TYR A 1 99 ? 27.693 -6.783 -23.322 1.00 91.44 99 TYR A N 1
ATOM 786 C CA . TYR A 1 99 ? 28.940 -6.933 -22.556 1.00 91.44 99 TYR A CA 1
ATOM 787 C C . TYR A 1 99 ? 29.847 -5.692 -22.616 1.00 91.44 99 TYR A C 1
ATOM 789 O O . TYR A 1 99 ? 30.721 -5.531 -21.762 1.00 91.44 99 TYR A O 1
ATOM 797 N N . SER A 1 100 ? 29.660 -4.821 -23.612 1.00 89.25 100 SER A N 1
ATOM 798 C CA . SER A 1 100 ? 30.463 -3.609 -23.819 1.00 89.25 100 SER A CA 1
ATOM 799 C C . SER A 1 100 ? 29.735 -2.324 -23.421 1.00 89.25 100 SER A C 1
ATOM 801 O O . SER A 1 100 ? 30.392 -1.339 -23.093 1.00 89.25 100 SER A O 1
ATOM 803 N N . SER A 1 101 ? 28.400 -2.322 -23.384 1.00 88.75 101 SER A N 1
ATOM 804 C CA . SER A 1 101 ? 27.586 -1.139 -23.091 1.00 88.75 101 SER A CA 1
ATOM 805 C C . SER A 1 101 ? 26.393 -1.450 -22.184 1.00 88.75 101 SER A C 1
ATOM 807 O O . SER A 1 101 ? 25.780 -2.514 -22.259 1.00 88.75 101 SER A O 1
ATOM 809 N N . GLY A 1 102 ? 26.052 -0.501 -21.310 1.00 93.56 102 GLY A N 1
ATOM 810 C CA . GLY A 1 102 ? 24.846 -0.577 -20.485 1.00 93.56 102 GLY A CA 1
ATOM 811 C C . GLY A 1 102 ? 23.565 -0.418 -21.308 1.00 93.56 102 GLY A C 1
ATOM 812 O O . GLY A 1 102 ? 23.553 0.222 -22.367 1.00 93.56 102 GLY A O 1
ATOM 813 N N . GLY A 1 103 ? 22.472 -0.981 -20.806 1.00 94.69 103 GLY A N 1
ATOM 814 C CA . GLY A 1 103 ? 21.150 -0.830 -21.405 1.00 94.69 103 GLY A CA 1
ATOM 815 C C . GLY A 1 103 ? 20.391 0.373 -20.849 1.00 94.69 103 GLY A C 1
ATOM 816 O O . GLY A 1 103 ? 20.888 1.126 -20.013 1.00 94.69 103 GLY A O 1
ATOM 817 N N . GLU A 1 104 ? 19.143 0.507 -21.264 1.00 96.81 104 GLU A N 1
ATOM 818 C CA . GLU A 1 104 ? 18.198 1.508 -20.783 1.00 96.81 104 GLU A CA 1
ATOM 819 C C . GLU A 1 104 ? 16.822 0.859 -20.645 1.00 96.81 104 GLU A C 1
ATOM 821 O O . GLU A 1 104 ? 16.349 0.166 -21.550 1.00 96.81 104 GLU A O 1
ATOM 826 N N . ILE A 1 105 ? 16.179 1.084 -19.505 1.00 97.12 105 ILE A N 1
ATOM 827 C CA . ILE A 1 105 ? 14.817 0.638 -19.233 1.00 97.12 105 ILE A CA 1
ATOM 828 C C . ILE A 1 105 ? 13.938 1.840 -18.916 1.00 97.12 105 ILE A C 1
ATOM 830 O O . ILE A 1 105 ? 14.361 2.813 -18.295 1.00 97.12 105 ILE A O 1
ATOM 834 N N . GLU A 1 106 ? 12.681 1.743 -19.303 1.00 97.62 106 GLU A N 1
ATOM 835 C CA . GLU A 1 106 ? 11.622 2.652 -18.918 1.00 97.62 106 GLU A CA 1
ATOM 836 C C . GLU A 1 106 ? 10.758 1.974 -17.858 1.00 97.62 106 GLU A C 1
ATOM 838 O O . GLU A 1 106 ? 10.257 0.867 -18.042 1.00 97.62 106 GLU A O 1
ATOM 843 N N . VAL A 1 107 ? 10.604 2.636 -16.723 1.00 97.00 107 VAL A N 1
ATOM 844 C CA . VAL A 1 107 ? 9.806 2.185 -15.592 1.00 97.00 107 VAL A CA 1
ATOM 845 C C . VAL A 1 107 ? 8.531 3.008 -15.567 1.00 97.00 107 VAL A C 1
ATOM 847 O O . VAL A 1 107 ? 8.583 4.227 -15.414 1.00 97.00 107 VAL A O 1
ATOM 850 N N . THR A 1 108 ? 7.387 2.340 -15.671 1.00 97.19 108 THR A N 1
ATOM 851 C CA . THR A 1 108 ? 6.067 2.958 -15.546 1.00 97.19 108 THR A CA 1
ATOM 852 C C . THR A 1 108 ? 5.416 2.516 -14.243 1.00 97.19 108 THR A C 1
ATOM 854 O O . THR A 1 108 ? 5.251 1.323 -13.979 1.00 97.19 108 THR A O 1
ATOM 857 N N . VAL A 1 109 ? 5.038 3.492 -13.422 1.00 97.50 109 VAL A N 1
ATOM 858 C CA . VAL A 1 109 ? 4.312 3.301 -12.165 1.00 97.50 109 VAL A CA 1
ATOM 859 C C . VAL A 1 109 ? 2.906 3.857 -12.329 1.00 97.50 109 VAL A C 1
ATOM 861 O O . VAL A 1 109 ? 2.738 5.060 -12.523 1.00 97.50 109 VAL A O 1
ATOM 864 N N . ARG A 1 110 ? 1.892 2.996 -12.221 1.00 97.56 110 ARG A N 1
ATOM 865 C CA . ARG A 1 110 ? 0.479 3.369 -12.364 1.00 97.56 110 ARG A CA 1
ATOM 866 C C . ARG A 1 110 ? -0.287 3.056 -11.087 1.00 97.56 110 ARG A C 1
ATOM 868 O O . ARG A 1 110 ? -0.360 1.904 -10.672 1.00 97.56 110 ARG A O 1
ATOM 875 N N . CYS A 1 111 ? -0.869 4.081 -10.475 1.00 97.62 111 CYS A N 1
ATOM 876 C CA . CYS A 1 111 ? -1.714 3.945 -9.294 1.00 97.62 111 CYS A CA 1
ATOM 877 C C . CYS A 1 111 ? -3.096 3.402 -9.664 1.00 97.62 111 CYS A C 1
ATOM 879 O O . CYS A 1 111 ? -3.732 3.932 -10.573 1.00 97.62 111 CYS A O 1
ATOM 881 N N . THR A 1 112 ? -3.582 2.384 -8.954 1.00 96.62 112 THR A N 1
ATOM 882 C CA . THR A 1 112 ? -4.945 1.866 -9.163 1.00 96.62 112 THR A CA 1
ATOM 883 C C . THR A 1 112 ? -6.006 2.630 -8.371 1.00 96.62 112 THR A C 1
ATOM 885 O O . THR A 1 112 ? -7.176 2.522 -8.707 1.00 96.62 112 THR A O 1
ATOM 888 N N . HIS A 1 113 ? -5.604 3.425 -7.369 1.00 96.69 113 HIS A N 1
ATOM 889 C CA . HIS A 1 113 ? -6.512 4.237 -6.554 1.00 96.69 113 HIS A CA 1
ATOM 890 C C . HIS A 1 113 ? -6.769 5.630 -7.156 1.00 96.69 113 HIS A C 1
ATOM 892 O O . HIS A 1 113 ? -7.899 5.975 -7.458 1.00 96.69 113 HIS A O 1
ATOM 898 N N . CYS A 1 114 ? -5.721 6.438 -7.374 1.00 96.19 114 CYS A N 1
ATOM 899 C CA . CYS A 1 114 ? -5.867 7.810 -7.895 1.00 96.19 114 CYS A CA 1
ATOM 900 C C . CYS A 1 114 ? -5.566 7.952 -9.396 1.00 96.19 114 CYS A C 1
ATOM 902 O O . CYS A 1 114 ? -5.432 9.071 -9.893 1.00 96.19 114 CYS A O 1
ATOM 904 N N . HIS A 1 115 ? -5.351 6.831 -10.095 1.00 96.69 115 HIS A N 1
ATOM 905 C CA . HIS A 1 115 ? -5.041 6.745 -11.532 1.00 96.69 115 HIS A CA 1
ATOM 906 C C . HIS A 1 115 ? -3.808 7.526 -12.021 1.00 96.69 115 HIS A C 1
ATOM 908 O O . HIS A 1 115 ? -3.519 7.564 -13.218 1.00 96.69 115 HIS A O 1
ATOM 914 N N . HIS A 1 116 ? -3.021 8.105 -11.112 1.00 96.94 116 HIS A N 1
ATOM 915 C CA . HIS A 1 116 ? -1.786 8.789 -11.463 1.00 96.94 116 HIS A CA 1
ATOM 916 C C . HIS A 1 116 ? -0.772 7.813 -12.066 1.00 96.94 116 HIS A C 1
ATOM 918 O O . HIS A 1 116 ? -0.495 6.754 -11.495 1.00 96.94 116 HIS A O 1
ATOM 924 N N . THR A 1 117 ? -0.202 8.210 -13.201 1.00 97.06 117 THR A N 1
ATOM 925 C CA . THR A 1 117 ? 0.836 7.465 -13.910 1.00 97.06 117 THR A CA 1
ATOM 926 C C . THR A 1 117 ? 2.107 8.303 -13.942 1.00 97.06 117 THR A C 1
ATOM 928 O O . THR A 1 117 ? 2.057 9.490 -14.254 1.00 97.06 117 THR A O 1
ATOM 931 N N . ALA A 1 118 ? 3.235 7.686 -13.605 1.00 95.25 118 ALA A N 1
ATOM 932 C CA . ALA A 1 118 ? 4.553 8.293 -13.680 1.00 95.25 118 ALA A CA 1
ATOM 933 C C . ALA A 1 118 ? 5.499 7.359 -14.434 1.00 95.25 118 ALA A C 1
ATOM 935 O O . ALA A 1 118 ? 5.565 6.167 -14.130 1.00 95.25 118 ALA A O 1
ATOM 936 N N . THR A 1 119 ? 6.252 7.916 -15.376 1.00 96.19 119 THR A N 1
ATOM 937 C CA . THR A 1 119 ? 7.229 7.182 -16.183 1.00 96.19 119 THR A CA 1
ATOM 938 C C . THR A 1 119 ? 8.622 7.743 -15.923 1.00 96.19 119 THR A C 1
ATOM 940 O O . THR A 1 119 ? 8.795 8.944 -15.715 1.00 96.19 119 THR A O 1
ATOM 943 N N . SER A 1 120 ? 9.632 6.882 -15.851 1.00 95.56 120 SER A N 1
ATOM 944 C CA . SER A 1 120 ? 11.022 7.281 -15.613 1.00 95.56 120 SER A CA 1
ATOM 945 C C . SER A 1 120 ? 11.971 6.349 -16.352 1.00 95.56 120 SER A C 1
ATOM 947 O O . SER A 1 120 ? 11.731 5.146 -16.413 1.00 95.56 120 SER A O 1
ATOM 949 N N . ARG A 1 121 ? 13.051 6.895 -16.910 1.00 96.44 121 ARG A N 1
ATOM 950 C CA . ARG A 1 121 ? 14.082 6.108 -17.593 1.00 96.44 121 ARG A CA 1
ATOM 951 C C . ARG A 1 121 ? 15.270 5.878 -16.677 1.00 96.44 121 ARG A C 1
ATOM 953 O O . ARG A 1 121 ? 15.661 6.766 -15.923 1.00 96.44 121 ARG A O 1
ATOM 960 N N . HIS A 1 122 ? 15.819 4.674 -16.737 1.00 95.06 122 HIS A N 1
ATOM 961 C CA . HIS A 1 122 ? 16.947 4.249 -15.927 1.00 95.06 122 HIS A CA 1
ATOM 962 C C . HIS A 1 122 ? 17.956 3.498 -16.790 1.00 95.06 122 HIS A C 1
ATOM 964 O O . HIS A 1 122 ? 17.600 2.579 -17.530 1.00 95.06 122 HIS A O 1
ATOM 970 N N . SER A 1 123 ? 19.230 3.852 -16.649 1.00 94.81 123 SER A N 1
ATOM 971 C CA . SER A 1 123 ? 20.326 3.085 -17.234 1.00 94.81 123 SER A CA 1
ATOM 972 C C . SER A 1 123 ? 20.515 1.774 -16.474 1.00 94.81 123 SER A C 1
ATOM 974 O O . SER A 1 123 ? 20.420 1.735 -15.247 1.00 94.81 123 SER A O 1
ATOM 976 N N . THR A 1 124 ? 20.801 0.698 -17.199 1.00 92.81 124 THR A N 1
ATOM 977 C CA . THR A 1 124 ? 21.137 -0.610 -16.622 1.00 92.81 124 THR A CA 1
ATOM 978 C C . THR A 1 124 ? 22.626 -0.898 -16.796 1.00 92.81 124 THR A C 1
ATOM 980 O O . THR A 1 124 ? 23.233 -0.425 -17.764 1.00 92.81 124 THR A O 1
ATOM 983 N N . PRO A 1 125 ? 23.246 -1.650 -15.870 1.00 91.75 125 PRO A N 1
ATOM 984 C CA . PRO A 1 125 ? 24.642 -2.041 -16.012 1.00 91.75 125 PRO A CA 1
ATOM 985 C C . PRO A 1 125 ? 24.849 -2.910 -17.259 1.00 91.75 125 PRO A C 1
ATOM 987 O O . PRO A 1 125 ? 23.925 -3.565 -17.746 1.00 91.75 125 PRO A O 1
ATOM 990 N N . LYS A 1 126 ? 26.084 -2.922 -17.770 1.00 92.75 126 LYS A N 1
ATOM 991 C CA . LYS A 1 126 ? 26.503 -3.862 -18.817 1.00 92.75 126 LYS A CA 1
ATOM 992 C C . LYS A 1 126 ? 26.410 -5.304 -18.309 1.00 92.75 126 LYS A C 1
ATOM 994 O O . LYS A 1 126 ? 26.538 -5.552 -17.109 1.00 92.75 126 LYS A O 1
ATOM 999 N N . LEU A 1 127 ? 26.244 -6.252 -19.224 1.00 90.25 127 LEU A N 1
ATOM 1000 C CA . LEU A 1 127 ? 26.282 -7.673 -18.893 1.00 90.25 127 LEU A CA 1
ATOM 1001 C C . LEU A 1 127 ? 27.675 -8.048 -18.375 1.00 90.25 127 LEU A C 1
ATOM 1003 O O . LEU A 1 127 ? 28.694 -7.671 -18.960 1.00 90.25 127 LEU A O 1
ATOM 1007 N N . THR A 1 128 ? 27.728 -8.806 -17.285 1.00 87.31 128 THR A N 1
ATOM 1008 C CA . THR A 1 128 ? 28.969 -9.388 -16.771 1.00 87.31 128 THR A CA 1
ATOM 1009 C C . THR A 1 128 ? 29.114 -10.809 -17.303 1.00 87.31 128 THR A C 1
ATOM 1011 O O . THR A 1 128 ? 28.144 -11.557 -17.415 1.00 87.31 128 THR A O 1
ATOM 1014 N N . ARG A 1 129 ? 30.336 -11.193 -17.685 1.00 81.38 129 ARG A N 1
ATOM 1015 C CA . ARG A 1 129 ? 30.650 -12.604 -17.926 1.00 81.38 129 ARG A CA 1
ATOM 1016 C C . ARG A 1 129 ? 30.862 -13.246 -16.564 1.00 81.38 129 ARG A C 1
ATOM 1018 O O . ARG A 1 129 ? 31.632 -12.710 -15.771 1.00 81.38 129 ARG A O 1
ATOM 1025 N N . SER A 1 130 ? 30.199 -14.363 -16.295 1.00 72.88 130 SER A N 1
ATOM 1026 C CA . SER A 1 130 ? 30.505 -15.173 -15.122 1.00 72.88 130 SER A CA 1
ATOM 1027 C C . SER A 1 130 ? 31.948 -15.657 -15.248 1.00 72.88 130 SER A C 1
ATOM 1029 O O . SER A 1 130 ? 32.236 -16.543 -16.048 1.00 72.88 130 SER A O 1
ATOM 1031 N N . SER A 1 131 ? 32.878 -15.068 -14.502 1.00 57.00 131 SER A N 1
ATOM 1032 C CA . SER A 1 131 ? 34.139 -15.737 -14.216 1.00 57.00 131 SER A CA 1
ATOM 1033 C C . SER A 1 131 ? 33.810 -16.848 -13.229 1.00 57.00 131 SER A C 1
ATOM 1035 O O . SER A 1 131 ? 33.382 -16.590 -12.107 1.00 57.00 131 SER A O 1
ATOM 1037 N N . SER A 1 132 ? 33.960 -18.095 -13.664 1.00 48.00 132 SER A N 1
ATOM 1038 C CA . SER A 1 132 ? 34.005 -19.248 -12.775 1.00 48.00 132 SER A CA 1
ATOM 1039 C C . SER A 1 132 ? 35.111 -19.012 -11.750 1.00 48.00 132 SER A C 1
ATOM 1041 O O . SER A 1 132 ? 36.288 -19.247 -12.018 1.00 48.00 132 SER A O 1
ATOM 1043 N N . SER A 1 133 ? 34.745 -18.510 -10.576 1.00 47.88 133 SER A N 1
ATOM 1044 C CA . SER A 1 133 ? 35.576 -18.601 -9.392 1.00 47.88 133 SER A CA 1
ATOM 1045 C C . SER A 1 133 ? 35.660 -20.080 -9.042 1.00 47.88 133 SER A C 1
ATOM 1047 O O . SER A 1 133 ? 34.777 -20.627 -8.383 1.00 47.88 133 SER A O 1
ATOM 1049 N N . SER A 1 134 ? 36.700 -20.743 -9.534 1.00 44.72 134 SER A N 1
ATOM 1050 C CA . SER A 1 134 ? 37.171 -22.003 -8.984 1.00 44.72 134 SER A CA 1
ATOM 1051 C C . SER A 1 134 ? 37.413 -21.791 -7.491 1.00 44.72 134 SER A C 1
ATOM 1053 O O . SER A 1 134 ? 38.391 -21.158 -7.087 1.00 44.72 134 SER A O 1
ATOM 1055 N N . SER A 1 135 ? 36.481 -22.284 -6.679 1.00 46.38 135 SER A N 1
ATOM 1056 C CA . SER A 1 135 ? 36.646 -22.508 -5.252 1.00 46.38 135 SER A CA 1
ATOM 1057 C C . SER A 1 135 ? 37.842 -23.436 -5.062 1.00 46.38 135 SER A C 1
ATOM 1059 O O . SER A 1 135 ? 37.722 -24.655 -5.153 1.00 46.38 135 SER A O 1
ATOM 1061 N N . SER A 1 136 ? 39.021 -22.858 -4.850 1.00 43.28 136 SER A N 1
ATOM 1062 C CA . SER A 1 136 ? 40.165 -23.602 -4.344 1.00 43.28 136 SER A CA 1
ATOM 1063 C C . SER A 1 136 ? 39.958 -23.763 -2.845 1.00 43.28 136 SER A C 1
ATOM 1065 O O . SER A 1 136 ? 40.255 -22.875 -2.048 1.00 43.28 136 SER A O 1
ATOM 1067 N N . SER A 1 137 ? 39.401 -24.912 -2.475 1.00 46.34 137 SER A N 1
ATOM 1068 C CA . SER A 1 137 ? 39.448 -25.461 -1.128 1.00 46.34 137 SER A CA 1
ATOM 1069 C C . SER A 1 137 ? 40.911 -25.526 -0.690 1.00 46.34 137 SER A C 1
ATOM 1071 O O . SER A 1 137 ? 41.647 -26.425 -1.089 1.00 46.34 137 SER A O 1
ATOM 1073 N N . ARG A 1 138 ? 41.371 -24.551 0.097 1.00 48.91 138 ARG A N 1
ATOM 1074 C CA . ARG A 1 138 ? 42.645 -24.665 0.811 1.00 48.91 138 ARG A CA 1
ATOM 1075 C C . ARG A 1 138 ? 42.359 -25.295 2.161 1.00 48.91 138 ARG A C 1
ATOM 1077 O O . ARG A 1 138 ? 42.123 -24.615 3.153 1.00 48.91 138 ARG A O 1
ATOM 1084 N N . SER A 1 139 ? 42.344 -26.620 2.154 1.00 49.97 139 SER A N 1
ATOM 1085 C CA . SER A 1 139 ? 42.535 -27.437 3.341 1.00 49.97 139 SER A CA 1
ATOM 1086 C C . SER A 1 139 ? 43.940 -27.158 3.874 1.00 49.97 139 SER A C 1
ATOM 1088 O O . SER A 1 139 ? 44.921 -27.447 3.194 1.00 49.97 139 SER A O 1
ATOM 1090 N N . SER A 1 140 ? 44.059 -26.598 5.073 1.00 46.75 140 SER A N 1
ATOM 1091 C CA . SER A 1 140 ? 45.324 -26.573 5.808 1.00 46.75 140 SER A CA 1
ATOM 1092 C C . SER A 1 140 ? 45.091 -27.151 7.194 1.00 46.75 140 SER A C 1
ATOM 1094 O O . SER A 1 140 ? 44.767 -26.447 8.148 1.00 46.75 140 SER A O 1
ATOM 1096 N N . SER A 1 141 ? 45.234 -28.469 7.275 1.00 48.12 141 SER A N 1
ATOM 1097 C CA . SER A 1 141 ? 45.502 -29.186 8.513 1.00 48.12 141 SER A CA 1
ATOM 1098 C C . SER A 1 141 ? 47.017 -29.288 8.653 1.00 48.12 141 SER A C 1
ATOM 1100 O O . SER A 1 141 ? 47.653 -29.851 7.763 1.00 48.12 141 SER A O 1
ATOM 1102 N N . SER A 1 142 ? 47.588 -28.767 9.742 1.00 45.84 142 SER A N 1
ATOM 1103 C CA . SER A 1 142 ? 48.511 -29.500 10.631 1.00 45.84 142 SER A CA 1
ATOM 1104 C C . SER A 1 142 ? 49.302 -28.580 11.567 1.00 45.84 142 SER A C 1
ATOM 1106 O O . SER A 1 142 ? 49.879 -27.579 11.158 1.00 45.84 142 SER A O 1
ATOM 1108 N N . SER A 1 143 ? 49.355 -29.049 12.818 1.00 45.69 143 SER A N 1
ATOM 1109 C CA . SER A 1 143 ? 50.500 -29.065 13.739 1.00 45.69 143 SER A CA 1
ATOM 1110 C C . SER A 1 143 ? 51.095 -27.754 14.271 1.00 45.69 143 SER A C 1
ATOM 1112 O O . SER A 1 143 ? 51.898 -27.109 13.614 1.00 45.69 143 SER A O 1
ATOM 1114 N N . GLY A 1 144 ? 50.867 -27.537 15.572 1.00 44.31 144 GLY A N 1
ATOM 1115 C CA . GLY A 1 144 ? 51.948 -27.647 16.561 1.00 44.31 144 GLY A CA 1
ATOM 1116 C C . GLY A 1 144 ? 52.814 -26.408 16.810 1.00 44.31 144 GLY A C 1
ATOM 1117 O O . GLY A 1 144 ? 53.588 -25.993 15.963 1.00 44.31 144 GLY A O 1
ATOM 1118 N N . GLY A 1 145 ? 52.786 -25.909 18.046 1.00 44.59 145 GLY A N 1
ATOM 1119 C CA . GLY A 1 145 ? 53.787 -24.975 18.565 1.00 44.59 145 GLY A CA 1
ATOM 1120 C C . GLY A 1 145 ? 53.449 -24.554 19.990 1.00 44.59 145 GLY A C 1
ATOM 1121 O O . GLY A 1 145 ? 52.354 -24.070 20.246 1.00 44.59 145 GLY A O 1
ATOM 1122 N N . ARG A 1 146 ? 54.350 -24.827 20.932 1.00 44.59 146 ARG A N 1
ATOM 1123 C CA . ARG A 1 146 ? 54.143 -24.751 22.382 1.00 44.59 146 ARG A CA 1
ATOM 1124 C C . ARG A 1 146 ? 54.669 -23.428 22.958 1.00 44.59 146 ARG A C 1
ATOM 1126 O O . ARG A 1 146 ? 55.674 -22.929 22.476 1.00 44.59 146 ARG A O 1
ATOM 1133 N N . SER A 1 147 ? 54.046 -23.024 24.066 1.00 44.03 147 SER A N 1
ATOM 1134 C CA . SER A 1 147 ? 54.624 -22.423 25.282 1.00 44.03 147 SER A CA 1
ATOM 1135 C C . SER A 1 147 ? 55.300 -21.037 25.284 1.00 44.03 147 SER A C 1
ATOM 1137 O O . SER A 1 147 ? 56.152 -20.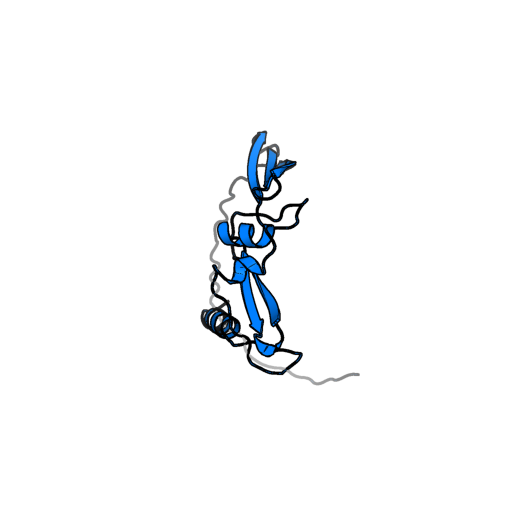715 24.468 1.00 44.03 147 SER A O 1
ATOM 1139 N N . SER A 1 148 ? 55.017 -20.357 26.408 1.00 47.16 148 SER A N 1
ATOM 1140 C CA . SER A 1 148 ? 55.891 -19.472 27.200 1.00 47.16 148 SER A CA 1
ATOM 1141 C C . SER A 1 148 ? 55.866 -17.967 26.921 1.00 47.16 148 SER A C 1
ATOM 1143 O O . SER A 1 148 ? 56.300 -17.509 25.874 1.00 47.16 148 SER A O 1
ATOM 1145 N N . GLY A 1 149 ? 55.541 -17.200 27.971 1.00 42.59 149 GLY A N 1
ATOM 1146 C CA . GLY A 1 149 ? 56.256 -15.950 28.251 1.00 42.59 149 GLY A CA 1
ATOM 1147 C C . GLY A 1 149 ? 55.403 -14.708 28.504 1.00 42.59 149 GLY A C 1
ATOM 1148 O O . GLY A 1 149 ? 55.086 -13.988 27.574 1.00 42.59 149 GLY A O 1
ATOM 1149 N N . GLY A 1 150 ? 55.155 -14.421 29.786 1.00 42.94 150 GLY A N 1
ATOM 1150 C CA . GLY A 1 150 ? 55.610 -13.168 30.403 1.00 42.94 150 GLY A CA 1
ATOM 1151 C C . GLY A 1 150 ? 54.852 -11.855 30.161 1.00 42.94 150 GLY A C 1
ATOM 1152 O O . GLY A 1 150 ? 54.766 -11.357 29.049 1.00 42.94 150 GLY A O 1
ATOM 1153 N N . GLY A 1 151 ? 54.532 -11.186 31.274 1.00 41.56 151 GLY A N 1
ATOM 1154 C CA . GLY A 1 151 ? 54.980 -9.798 31.444 1.00 41.56 151 GLY A CA 1
ATOM 1155 C C . GLY A 1 151 ? 53.908 -8.711 31.506 1.00 41.56 151 GLY A C 1
ATOM 1156 O O . GLY A 1 151 ? 53.334 -8.312 30.504 1.00 41.56 151 GLY A O 1
ATOM 1157 N N . SER A 1 152 ? 53.729 -8.186 32.715 1.00 47.97 152 SER A N 1
ATOM 1158 C CA . SER A 1 152 ? 52.930 -7.029 33.123 1.00 47.97 152 SER A CA 1
ATOM 1159 C C . SER A 1 152 ? 53.265 -5.702 32.423 1.00 47.97 152 SER A C 1
ATOM 1161 O O . SER A 1 152 ? 54.425 -5.436 32.125 1.00 47.97 152 SER A O 1
ATOM 1163 N N . SER A 1 153 ? 52.255 -4.826 32.313 1.00 47.75 153 SER A N 1
ATOM 1164 C CA . SER A 1 153 ? 52.235 -3.342 32.453 1.00 47.75 153 SER A CA 1
ATOM 1165 C C . SER A 1 153 ? 51.093 -2.818 31.561 1.00 47.75 153 SER A C 1
ATOM 1167 O O . SER A 1 153 ? 51.070 -3.081 30.372 1.00 47.75 153 SER A O 1
ATOM 1169 N N . GLY A 1 154 ? 49.988 -2.259 32.060 1.00 41.38 154 GLY A N 1
ATOM 1170 C CA . GLY A 1 154 ? 49.887 -1.081 32.913 1.00 41.38 154 GLY A CA 1
ATOM 1171 C C . GLY A 1 154 ? 50.072 0.168 32.052 1.00 41.38 154 GLY A C 1
ATOM 1172 O O . GLY A 1 154 ? 51.166 0.304 31.514 1.00 41.38 154 GLY A O 1
ATOM 1173 N N . ARG A 1 155 ? 49.053 1.053 31.969 1.00 44.62 155 ARG A N 1
ATOM 1174 C CA . ARG A 1 155 ? 49.147 2.528 32.107 1.00 44.62 155 ARG A CA 1
ATOM 1175 C C . ARG A 1 155 ? 47.925 3.309 31.546 1.00 44.62 155 ARG A C 1
ATOM 1177 O O . ARG A 1 155 ? 47.600 3.156 30.378 1.00 44.62 155 ARG A O 1
ATOM 1184 N N . TRP A 1 156 ? 47.360 4.115 32.464 1.00 49.88 156 TRP A N 1
ATOM 1185 C CA . TRP A 1 156 ? 46.560 5.365 32.405 1.00 49.88 156 TRP A CA 1
ATOM 1186 C C . TRP A 1 156 ? 45.319 5.458 31.517 1.00 49.88 156 TRP A C 1
ATOM 1188 O O . TRP A 1 156 ? 45.457 5.503 30.279 1.00 49.88 156 TRP A O 1
#

Organism: Myxococcus xanthus (NCBI:txid34)

Foldseek 3Di:
DDPVVVVVVVVVVPDFDADPPPRDTFDWDDPVVCVVVDDLLQNLCVVQVQKDWIWTADPVVRDIDIDIGGDPPRQFPQDPPPRHSQKHKDKDWPADAEQVGWTKIKIWIAGPRPRDIDIDMDTGDHDDDDDPPPPPPPDDDDDDDDDDDDDDDDDD